Protein AF-A0A3S2VAH7-F1 (afdb_monomer_lite)

Radius of gyration: 14.03 Å; chains: 1; bounding box: 47×29×32 Å

Organism: NCBI:txid1932778

Structure (mmCIF, N/CA/C/O backbone):
data_AF-A0A3S2VAH7-F1
#
_entry.id   AF-A0A3S2VAH7-F1
#
loop_
_atom_site.group_PDB
_atom_site.id
_atom_site.type_symbol
_atom_site.label_atom_id
_atom_site.label_alt_id
_atom_site.label_comp_id
_atom_site.label_asym_id
_atom_site.label_entity_id
_atom_site.label_seq_id
_atom_site.pdbx_PDB_ins_code
_atom_site.Cartn_x
_atom_site.Cartn_y
_atom_site.Cartn_z
_atom_site.occupancy
_atom_site.B_iso_or_equiv
_atom_site.auth_seq_id
_atom_site.auth_comp_id
_atom_site.auth_asym_id
_atom_site.auth_atom_id
_atom_site.pdbx_PDB_model_num
ATOM 1 N N . MET A 1 1 ? 4.426 -12.198 -21.902 1.00 50.25 1 MET A N 1
ATOM 2 C CA . MET A 1 1 ? 5.785 -11.711 -21.573 1.00 50.25 1 MET A CA 1
ATOM 3 C C . MET A 1 1 ? 5.809 -11.404 -20.088 1.00 50.25 1 MET A C 1
ATOM 5 O O . MET A 1 1 ? 4.803 -10.905 -19.603 1.00 50.25 1 MET A O 1
ATOM 9 N N . ALA A 1 2 ? 6.885 -11.732 -19.373 1.00 59.00 2 ALA A N 1
ATOM 10 C CA . ALA A 1 2 ? 7.033 -11.289 -17.988 1.00 59.00 2 ALA A CA 1
ATOM 11 C C . ALA A 1 2 ? 7.409 -9.799 -17.971 1.00 59.00 2 ALA A C 1
ATOM 13 O O . ALA A 1 2 ? 8.254 -9.378 -18.762 1.00 59.00 2 ALA A O 1
ATOM 14 N N . THR A 1 3 ? 6.779 -9.016 -17.096 1.00 61.72 3 THR A N 1
ATOM 15 C CA . THR A 1 3 ? 7.160 -7.620 -16.861 1.00 61.72 3 THR A CA 1
ATOM 16 C C . THR A 1 3 ? 8.554 -7.568 -16.253 1.00 61.72 3 THR A C 1
ATOM 18 O O . THR A 1 3 ? 8.804 -8.185 -15.217 1.00 61.72 3 THR A O 1
ATOM 21 N N . ASP A 1 4 ? 9.451 -6.806 -16.869 1.00 69.19 4 ASP A N 1
ATOM 22 C CA . ASP A 1 4 ? 10.739 -6.478 -16.269 1.00 69.19 4 ASP A CA 1
ATOM 23 C C . ASP A 1 4 ? 10.538 -5.399 -15.196 1.00 69.19 4 ASP A C 1
ATOM 25 O O . ASP A 1 4 ? 10.507 -4.202 -15.490 1.00 69.19 4 ASP A O 1
ATOM 29 N N . ILE A 1 5 ? 10.356 -5.842 -13.948 1.00 69.69 5 ILE A N 1
ATOM 30 C CA . ILE A 1 5 ? 10.018 -4.971 -12.815 1.00 69.69 5 ILE A CA 1
ATOM 31 C C . ILE A 1 5 ? 11.082 -3.905 -12.522 1.00 69.69 5 ILE A C 1
ATOM 33 O O . ILE A 1 5 ? 10.744 -2.859 -11.976 1.00 69.69 5 ILE A O 1
ATOM 37 N N . THR A 1 6 ? 12.332 -4.104 -12.960 1.00 68.56 6 THR A N 1
ATOM 38 C CA . THR A 1 6 ? 13.411 -3.103 -12.827 1.00 68.56 6 THR A CA 1
ATOM 39 C C . THR A 1 6 ? 13.132 -1.826 -13.626 1.00 68.56 6 THR A C 1
ATOM 41 O O . THR A 1 6 ? 13.657 -0.759 -13.323 1.00 68.56 6 THR A O 1
ATOM 44 N N . LYS A 1 7 ? 12.257 -1.906 -14.638 1.00 71.50 7 LYS A N 1
ATOM 45 C CA . LYS A 1 7 ? 11.847 -0.769 -15.472 1.00 71.50 7 LYS A CA 1
ATOM 46 C C . LYS A 1 7 ? 10.587 -0.068 -14.954 1.00 71.50 7 LYS A C 1
ATOM 48 O O . LYS A 1 7 ? 10.207 0.961 -15.516 1.00 71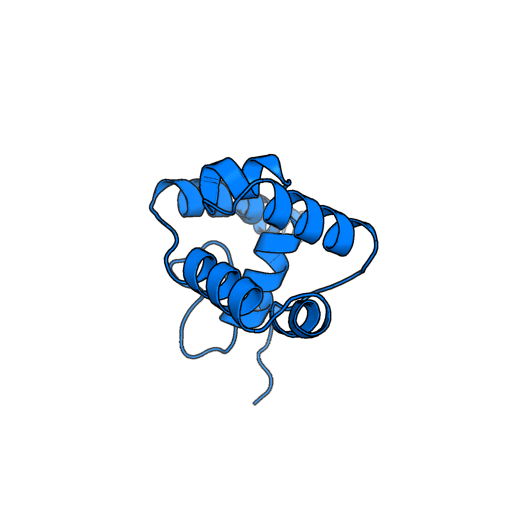.50 7 LYS A O 1
ATOM 53 N N . CYS A 1 8 ? 9.938 -0.584 -13.908 1.00 76.69 8 CYS A N 1
ATOM 54 C CA . CYS A 1 8 ? 8.678 -0.047 -13.402 1.00 76.69 8 CYS A CA 1
ATOM 55 C C . CYS A 1 8 ? 8.874 1.263 -12.630 1.00 76.69 8 CYS A C 1
ATOM 57 O O . CYS A 1 8 ? 9.325 1.285 -11.487 1.00 76.69 8 CYS A O 1
ATOM 59 N N . LYS A 1 9 ? 8.478 2.380 -13.251 1.00 77.56 9 LYS A N 1
ATOM 60 C CA . LYS A 1 9 ? 8.624 3.722 -12.673 1.00 77.56 9 LYS A CA 1
ATOM 61 C C . LYS A 1 9 ? 7.466 4.064 -11.739 1.00 77.56 9 LYS A C 1
ATOM 63 O O . LYS A 1 9 ? 6.579 4.836 -12.099 1.00 77.56 9 LYS A O 1
ATOM 68 N N . CYS A 1 10 ? 7.489 3.504 -10.529 1.00 79.56 10 CYS A N 1
ATOM 69 C CA . CYS A 1 10 ? 6.421 3.631 -9.526 1.00 79.56 10 CYS A CA 1
ATOM 70 C C . CYS A 1 10 ? 6.160 5.063 -9.006 1.00 79.56 10 CYS A C 1
ATOM 72 O O . CYS A 1 10 ? 5.218 5.292 -8.259 1.00 79.56 10 CYS A O 1
ATOM 74 N N . TRP A 1 11 ? 6.947 6.045 -9.446 1.00 75.75 11 TRP A N 1
ATOM 75 C CA . TRP A 1 11 ? 6.778 7.477 -9.187 1.00 75.75 11 TRP A CA 1
ATOM 76 C C . TRP A 1 11 ? 6.066 8.244 -10.331 1.00 75.75 11 TRP A C 1
ATOM 78 O O . TRP A 1 11 ? 6.062 9.479 -10.347 1.00 75.75 11 TRP A O 1
ATOM 88 N N . LYS A 1 12 ? 5.480 7.552 -11.325 1.00 70.56 12 LYS A N 1
ATOM 89 C CA . LYS A 1 12 ? 4.765 8.152 -12.476 1.00 70.56 12 LYS A CA 1
ATOM 90 C C . LYS A 1 12 ? 3.263 7.807 -12.535 1.00 70.56 12 LYS A C 1
ATOM 92 O O . LYS A 1 12 ? 2.883 6.654 -12.348 1.00 70.56 12 LYS A O 1
ATOM 97 N N . ARG A 1 13 ? 2.442 8.783 -12.969 1.00 62.50 13 ARG A N 1
ATOM 98 C CA . ARG A 1 13 ? 1.035 8.627 -13.423 1.00 62.50 13 ARG A CA 1
ATOM 99 C C . ARG A 1 13 ? 0.891 7.568 -14.527 1.00 62.50 13 ARG A C 1
ATOM 101 O O . ARG A 1 13 ? 1.580 7.661 -15.544 1.00 62.50 13 ARG A O 1
ATOM 108 N N . PRO A 1 14 ? -0.132 6.714 -14.426 1.00 59.44 14 PRO A N 1
ATOM 109 C CA . PRO A 1 14 ? -0.345 5.775 -13.342 1.00 59.44 14 PRO A CA 1
ATOM 110 C C . PRO A 1 14 ? 0.333 4.454 -13.746 1.00 59.44 14 PRO A C 1
ATOM 112 O O . PRO A 1 14 ? -0.262 3.617 -14.420 1.00 59.44 14 PRO A O 1
ATOM 115 N N . PHE A 1 15 ? 1.605 4.292 -13.377 1.00 65.50 15 PHE A N 1
ATOM 116 C CA . PHE A 1 15 ? 2.347 3.023 -13.475 1.00 65.50 15 PHE A CA 1
ATOM 117 C C . PHE A 1 15 ? 2.521 2.446 -14.900 1.00 65.50 15 PHE A C 1
ATOM 119 O O . PHE A 1 15 ? 2.597 1.233 -15.073 1.00 65.50 15 PHE A O 1
ATOM 126 N N . GLU A 1 16 ? 2.612 3.326 -15.908 1.00 55.28 16 GLU A N 1
ATOM 127 C CA . GLU A 1 16 ? 2.873 3.035 -17.337 1.00 55.28 16 GLU A CA 1
ATOM 128 C C . GLU A 1 16 ? 2.115 1.808 -17.915 1.00 55.28 16 GLU A C 1
ATOM 130 O O . GLU A 1 16 ? 2.715 0.766 -18.211 1.00 55.28 16 GLU A O 1
ATOM 135 N N . PRO A 1 17 ? 0.795 1.928 -18.176 1.00 56.19 17 PRO A N 1
ATOM 136 C CA . PRO A 1 17 ? 0.084 0.976 -19.028 1.00 56.19 17 PRO A CA 1
ATOM 137 C C . PRO A 1 17 ? 0.727 0.971 -20.430 1.00 56.19 17 PRO A C 1
ATOM 139 O O . PRO A 1 17 ? 1.045 2.047 -20.941 1.00 56.19 17 PRO A O 1
ATOM 142 N N . PRO A 1 18 ? 0.919 -0.193 -21.083 1.00 53.94 18 PRO A N 1
ATOM 143 C CA . PRO A 1 18 ? 0.338 -1.503 -20.775 1.00 53.94 18 PRO A CA 1
ATOM 144 C C . PRO A 1 18 ? 1.266 -2.451 -19.983 1.00 53.94 18 PRO A C 1
ATOM 146 O O . PRO A 1 18 ? 0.994 -3.647 -19.905 1.00 53.94 18 PRO A O 1
ATOM 149 N N . ASN A 1 19 ? 2.377 -1.968 -19.421 1.00 61.94 19 ASN A N 1
ATOM 150 C CA . ASN A 1 19 ? 3.536 -2.806 -19.088 1.00 61.94 19 ASN A CA 1
ATOM 151 C C . ASN A 1 19 ? 3.442 -3.584 -17.760 1.00 61.94 19 ASN A C 1
ATOM 153 O O . ASN A 1 19 ? 4.464 -3.823 -17.135 1.00 61.94 19 ASN A O 1
ATOM 157 N N . GLY A 1 20 ? 2.252 -3.972 -17.290 1.00 70.38 20 GLY A N 1
ATOM 158 C CA . GLY A 1 20 ? 2.078 -4.840 -16.108 1.00 70.38 20 GLY A CA 1
ATOM 159 C C . GLY A 1 20 ? 2.703 -4.340 -14.790 1.00 70.38 20 GLY A C 1
ATOM 160 O O . GLY A 1 20 ? 2.764 -5.094 -13.825 1.00 70.38 20 GLY A O 1
ATOM 161 N N . CYS A 1 21 ? 3.176 -3.092 -14.740 1.00 80.81 21 CYS A N 1
ATOM 162 C CA . CYS A 1 21 ? 3.868 -2.507 -13.594 1.00 80.81 21 CYS A CA 1
ATOM 163 C C . CYS A 1 21 ? 2.929 -2.092 -12.461 1.00 80.81 21 CYS A C 1
ATOM 165 O O . CYS A 1 21 ? 3.397 -1.912 -11.342 1.00 80.81 21 CYS A O 1
ATOM 167 N N . PHE A 1 22 ? 1.625 -1.959 -12.729 1.00 85.81 22 PHE A N 1
ATOM 168 C CA . PHE A 1 22 ? 0.621 -1.613 -11.721 1.00 85.81 22 PHE A CA 1
ATOM 169 C C . PHE A 1 22 ? 0.679 -2.547 -10.508 1.00 85.81 22 PHE A C 1
ATOM 171 O O . PHE A 1 22 ? 0.778 -2.072 -9.388 1.00 85.81 22 PHE A O 1
ATOM 178 N N . ASP A 1 23 ? 0.694 -3.861 -10.736 1.00 86.75 23 ASP A N 1
ATOM 179 C CA . ASP A 1 23 ? 0.691 -4.880 -9.682 1.00 86.75 23 ASP A CA 1
ATOM 180 C C . ASP A 1 23 ? 1.933 -4.785 -8.772 1.00 86.75 23 ASP A C 1
ATOM 182 O O . ASP A 1 23 ? 1.819 -4.729 -7.549 1.00 86.75 23 ASP A O 1
ATOM 186 N N . TYR A 1 24 ? 3.121 -4.646 -9.370 1.00 87.00 24 TYR A N 1
ATOM 187 C CA . TYR A 1 24 ? 4.373 -4.420 -8.639 1.00 87.00 24 TYR A CA 1
ATOM 188 C C . TYR A 1 24 ? 4.381 -3.078 -7.892 1.00 87.00 24 TYR A C 1
ATOM 190 O O . TYR A 1 24 ? 4.696 -3.022 -6.707 1.00 87.00 24 TYR A O 1
ATOM 198 N N . CYS A 1 25 ? 4.013 -1.985 -8.563 1.00 86.19 25 CYS A N 1
ATOM 199 C CA . CYS A 1 25 ? 4.055 -0.659 -7.959 1.00 86.19 25 CYS A CA 1
ATOM 200 C C . CYS A 1 25 ? 3.009 -0.482 -6.858 1.00 86.19 25 CYS A C 1
ATOM 202 O O . CYS A 1 25 ? 3.320 0.126 -5.844 1.00 86.19 25 CYS A O 1
ATOM 204 N N . ALA A 1 26 ? 1.810 -1.040 -7.007 1.00 88.69 26 ALA A N 1
ATOM 205 C CA . ALA A 1 26 ? 0.790 -1.022 -5.968 1.00 88.69 26 ALA A CA 1
ATOM 206 C C . ALA A 1 26 ? 1.225 -1.829 -4.733 1.00 88.69 26 ALA A C 1
ATOM 208 O O . ALA A 1 26 ? 1.118 -1.321 -3.619 1.00 88.69 26 ALA A O 1
ATOM 209 N N . GLY A 1 27 ? 1.821 -3.015 -4.919 1.00 89.38 27 GLY A N 1
ATOM 210 C CA . GLY A 1 27 ? 2.444 -3.760 -3.818 1.00 89.38 27 GLY A CA 1
ATOM 211 C C . GLY A 1 27 ? 3.565 -2.969 -3.132 1.00 89.38 27 GLY A C 1
ATOM 212 O O . GLY A 1 27 ? 3.617 -2.892 -1.905 1.00 89.38 27 GLY A O 1
ATOM 213 N N . LYS A 1 28 ? 4.415 -2.294 -3.917 1.00 87.62 28 LYS A N 1
ATOM 214 C CA . LYS A 1 28 ? 5.482 -1.426 -3.399 1.00 87.62 28 LYS A CA 1
ATOM 215 C C . LYS A 1 28 ? 4.948 -0.215 -2.625 1.00 87.62 28 LYS A C 1
ATOM 217 O O . LYS A 1 28 ? 5.517 0.132 -1.597 1.00 87.62 28 LYS A O 1
ATOM 222 N N . ILE A 1 29 ? 3.857 0.406 -3.076 1.00 88.88 29 ILE A N 1
ATOM 223 C CA . ILE A 1 29 ? 3.200 1.521 -2.376 1.00 88.88 29 ILE A CA 1
ATOM 224 C C . ILE A 1 29 ? 2.741 1.083 -0.990 1.00 88.88 29 ILE A C 1
ATOM 226 O O . ILE A 1 29 ? 3.098 1.730 -0.010 1.00 88.88 29 ILE A O 1
ATOM 230 N N . LEU A 1 30 ? 2.012 -0.033 -0.904 1.00 90.12 30 LEU A N 1
ATOM 231 C CA . LEU A 1 30 ? 1.529 -0.554 0.374 1.00 90.12 30 LEU A CA 1
ATOM 232 C C . LEU A 1 30 ? 2.681 -0.903 1.321 1.00 90.12 30 LEU A C 1
ATOM 234 O O . LEU A 1 30 ? 2.607 -0.594 2.501 1.00 90.12 30 LEU A O 1
ATOM 238 N N . ARG A 1 31 ? 3.770 -1.477 0.800 1.00 88.25 31 ARG A N 1
ATOM 239 C CA . ARG A 1 31 ? 4.945 -1.859 1.595 1.00 88.25 31 ARG A CA 1
ATOM 240 C C . ARG A 1 31 ? 5.754 -0.686 2.163 1.00 88.25 31 ARG A C 1
ATOM 242 O O . ARG A 1 31 ? 6.427 -0.863 3.172 1.00 88.25 31 ARG A O 1
ATOM 249 N N . TYR A 1 32 ? 5.754 0.471 1.504 1.00 85.81 32 TYR A N 1
ATOM 250 C CA . TYR A 1 32 ? 6.526 1.644 1.944 1.00 85.81 32 TYR A CA 1
ATOM 251 C C . TYR A 1 32 ? 5.667 2.691 2.670 1.00 85.81 32 TYR A C 1
ATOM 253 O O . TYR A 1 32 ? 6.218 3.596 3.292 1.00 85.81 32 TYR A O 1
ATOM 261 N N . ALA A 1 33 ? 4.338 2.589 2.598 1.00 88.38 33 ALA A N 1
ATOM 262 C CA . ALA A 1 33 ? 3.429 3.432 3.362 1.00 88.38 33 ALA A CA 1
ATOM 263 C C . ALA A 1 33 ? 3.385 2.990 4.833 1.00 88.38 33 ALA A C 1
ATOM 265 O O . ALA A 1 33 ? 3.148 1.818 5.123 1.00 88.38 33 ALA A O 1
ATOM 266 N N . SER A 1 34 ? 3.517 3.928 5.773 1.00 92.00 34 SER A N 1
ATOM 267 C CA . SER A 1 34 ? 3.019 3.689 7.133 1.00 92.00 34 SER A CA 1
ATOM 268 C C . SER A 1 34 ? 1.484 3.668 7.139 1.00 92.00 34 SER A C 1
ATOM 270 O O . SER A 1 34 ? 0.846 4.193 6.221 1.00 92.00 34 SER A O 1
ATOM 272 N N . SER A 1 35 ? 0.858 3.129 8.188 1.00 93.00 35 SER A N 1
ATOM 273 C CA . SER A 1 35 ? -0.604 3.206 8.343 1.00 93.00 35 SER A CA 1
ATOM 274 C C . SER A 1 35 ? -1.124 4.655 8.325 1.00 93.00 35 SER A C 1
ATOM 276 O O . SER A 1 35 ? -2.206 4.917 7.797 1.00 93.00 35 SER A O 1
ATOM 278 N N . ALA A 1 36 ? -0.333 5.610 8.824 1.00 93.56 36 ALA A N 1
ATOM 279 C CA . ALA A 1 36 ? -0.624 7.040 8.753 1.00 93.56 36 ALA A CA 1
ATOM 280 C C . ALA A 1 36 ? -0.543 7.586 7.313 1.00 93.56 36 ALA A C 1
ATOM 282 O O . ALA A 1 36 ? -1.432 8.328 6.898 1.00 93.56 36 ALA A O 1
ATOM 283 N N . ASP A 1 37 ? 0.458 7.183 6.519 1.00 92.75 37 ASP A N 1
ATOM 284 C CA . ASP A 1 37 ? 0.551 7.565 5.100 1.00 92.75 37 ASP A CA 1
ATOM 285 C C . ASP A 1 37 ? -0.625 6.998 4.286 1.00 92.75 37 ASP A C 1
ATOM 287 O O . ASP A 1 37 ? -1.197 7.694 3.445 1.00 92.75 37 ASP A O 1
ATOM 291 N N . MET A 1 38 ? -1.034 5.751 4.552 1.00 93.00 38 MET A N 1
ATOM 292 C CA . MET A 1 38 ? -2.190 5.132 3.891 1.00 93.00 38 MET A CA 1
ATOM 293 C C . MET A 1 38 ? -3.494 5.888 4.184 1.00 93.00 38 MET A C 1
ATOM 295 O O . MET A 1 38 ? -4.307 6.087 3.281 1.00 93.00 38 MET A O 1
ATOM 299 N N . GLN A 1 39 ? -3.684 6.358 5.418 1.00 94.00 39 GLN A N 1
ATOM 300 C CA . GLN A 1 39 ? -4.831 7.194 5.781 1.00 94.00 39 GLN A CA 1
ATOM 301 C C . GLN A 1 39 ? -4.755 8.582 5.130 1.00 94.00 39 GLN A C 1
ATOM 303 O O . GLN A 1 39 ? -5.725 9.040 4.527 1.00 94.00 39 GLN A O 1
ATOM 308 N N . GLN A 1 40 ? -3.599 9.246 5.220 1.00 92.69 40 GLN A N 1
ATOM 309 C CA . GLN A 1 40 ? -3.422 10.632 4.782 1.00 92.69 40 GLN A CA 1
ATOM 310 C C . GLN A 1 40 ? -3.420 10.799 3.255 1.00 92.69 40 GLN A C 1
ATOM 312 O O . GLN A 1 40 ? -3.935 11.800 2.754 1.00 92.69 40 GLN A O 1
ATOM 317 N N . TYR A 1 41 ? -2.819 9.856 2.525 1.00 90.56 41 TYR A N 1
ATOM 318 C CA . TYR A 1 41 ? -2.584 9.967 1.083 1.00 90.56 41 TYR A CA 1
ATOM 319 C C . TYR A 1 41 ? -3.406 8.976 0.259 1.00 90.56 41 TYR A C 1
ATOM 321 O O . TYR A 1 41 ? -3.876 9.325 -0.819 1.00 90.56 41 TYR A O 1
ATOM 329 N N . LEU A 1 42 ? -3.599 7.743 0.737 1.00 90.19 42 LEU A N 1
ATOM 330 C CA . LEU A 1 42 ? -4.395 6.743 0.011 1.00 90.19 42 LEU A CA 1
ATOM 331 C C . LEU A 1 42 ? -5.876 6.768 0.414 1.00 90.19 42 LEU A C 1
ATOM 333 O O . LEU A 1 42 ? -6.682 6.088 -0.215 1.00 90.19 42 LEU A O 1
ATOM 337 N N . TYR A 1 43 ? -6.249 7.548 1.437 1.00 92.00 43 TYR A N 1
ATOM 338 C CA . TYR A 1 43 ? -7.602 7.611 2.000 1.00 92.00 43 TYR A CA 1
ATOM 339 C C . TYR A 1 43 ? -8.159 6.225 2.368 1.00 92.00 43 TYR A C 1
ATOM 341 O O . TYR A 1 43 ? -9.347 5.955 2.176 1.00 92.00 43 TYR A O 1
ATOM 349 N N . ILE A 1 44 ? -7.292 5.327 2.842 1.00 92.50 44 ILE A N 1
ATOM 350 C CA . ILE A 1 44 ? -7.661 4.005 3.363 1.00 92.50 44 ILE A CA 1
ATOM 351 C C . ILE A 1 44 ? -8.094 4.175 4.825 1.00 92.50 44 ILE A C 1
ATOM 353 O O . ILE A 1 44 ? -7.455 4.914 5.570 1.00 92.50 44 ILE A O 1
ATOM 357 N N . GLU A 1 45 ? -9.177 3.515 5.243 1.00 94.12 45 GLU A N 1
ATOM 358 C CA . GLU A 1 45 ? -9.649 3.590 6.632 1.00 94.12 45 GLU A CA 1
ATOM 359 C C . GLU A 1 45 ? -8.617 3.023 7.620 1.00 94.12 45 GLU A C 1
ATOM 361 O O . GLU A 1 45 ? -7.941 2.039 7.324 1.00 94.12 45 GLU A O 1
ATOM 366 N N . GLU A 1 46 ? -8.529 3.614 8.817 1.00 93.25 46 GLU A N 1
ATOM 367 C CA . GLU A 1 46 ? -7.543 3.290 9.863 1.00 93.25 46 GLU A CA 1
ATOM 368 C C . GLU A 1 46 ? -7.391 1.779 10.111 1.00 93.25 46 GLU A C 1
ATOM 370 O O . GLU A 1 46 ? -6.283 1.248 10.062 1.00 93.25 46 GLU A O 1
ATOM 375 N N . GLN A 1 47 ? -8.504 1.057 10.286 1.00 93.50 47 GLN A N 1
ATOM 376 C CA . GLN A 1 47 ? -8.491 -0.390 10.548 1.00 93.50 47 GLN A CA 1
ATOM 377 C C . GLN A 1 47 ? -7.911 -1.212 9.388 1.00 93.50 47 GLN A C 1
ATOM 379 O O . GLN A 1 47 ? -7.292 -2.255 9.610 1.00 93.50 47 GLN A O 1
ATOM 384 N N . LEU A 1 48 ? -8.118 -0.760 8.148 1.00 94.12 48 LEU A N 1
ATOM 385 C CA . LEU A 1 48 ? -7.602 -1.424 6.956 1.00 94.12 48 LEU A CA 1
ATOM 386 C C . LEU A 1 48 ? -6.127 -1.057 6.733 1.00 94.12 48 LEU A C 1
ATOM 388 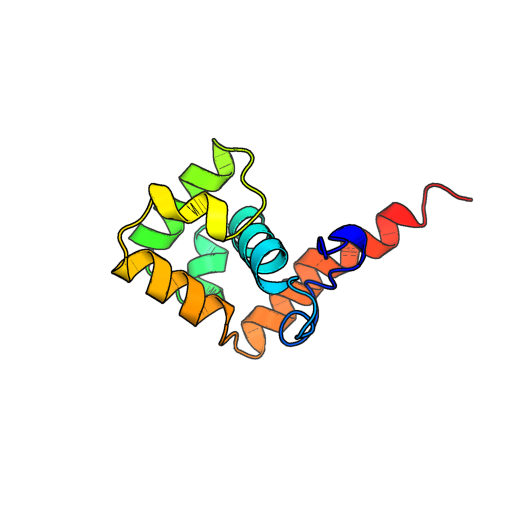O O . LEU A 1 48 ? -5.323 -1.937 6.435 1.00 94.12 48 LEU A O 1
ATOM 392 N N . ALA A 1 49 ? -5.756 0.204 6.967 1.00 94.19 49 ALA A N 1
ATOM 393 C CA . ALA A 1 49 ? -4.382 0.694 6.905 1.00 94.19 49 ALA A CA 1
ATOM 394 C C . ALA A 1 49 ? -3.459 -0.004 7.922 1.00 94.19 49 ALA A C 1
ATOM 396 O O . ALA A 1 49 ? -2.379 -0.462 7.554 1.00 94.19 49 ALA A O 1
ATOM 397 N N . GLU A 1 50 ? -3.897 -0.151 9.176 1.00 94.44 50 GLU A N 1
ATOM 398 C CA . GLU A 1 50 ? -3.170 -0.896 10.215 1.00 94.44 50 GLU A CA 1
ATOM 399 C C . GLU A 1 50 ? -2.973 -2.371 9.837 1.00 94.44 50 GLU A C 1
ATOM 401 O O . GLU A 1 50 ? -1.873 -2.906 9.968 1.00 94.44 50 GLU A O 1
ATOM 406 N N . ARG A 1 51 ? -4.008 -3.031 9.296 1.00 93.38 51 ARG A N 1
ATOM 407 C CA . ARG A 1 51 ? -3.904 -4.427 8.839 1.00 93.38 51 ARG A CA 1
ATOM 408 C C . ARG A 1 51 ? -2.936 -4.595 7.674 1.00 93.38 51 ARG A C 1
ATOM 410 O O . ARG A 1 51 ? -2.146 -5.535 7.692 1.00 93.38 51 ARG A O 1
ATOM 417 N N . ILE A 1 52 ? -2.975 -3.705 6.679 1.00 92.19 52 ILE A N 1
ATOM 418 C CA . ILE A 1 52 ? -1.998 -3.725 5.581 1.00 92.19 52 ILE A CA 1
ATOM 419 C C . ILE A 1 52 ? -0.589 -3.533 6.149 1.00 92.19 52 ILE A C 1
ATOM 421 O O . ILE A 1 52 ? 0.292 -4.326 5.831 1.00 92.19 52 ILE A O 1
ATOM 425 N N . TYR A 1 53 ? -0.391 -2.540 7.021 1.00 92.25 53 TYR A N 1
ATOM 426 C CA . TYR A 1 53 ? 0.914 -2.232 7.606 1.00 92.25 53 TYR A CA 1
ATOM 427 C C . TYR A 1 53 ? 1.507 -3.413 8.397 1.00 92.25 53 TYR A C 1
ATOM 429 O O . TYR A 1 53 ? 2.691 -3.727 8.242 1.00 92.25 53 TYR A O 1
ATOM 437 N N . GLN A 1 54 ? 0.681 -4.119 9.179 1.00 91.19 54 GLN A N 1
ATOM 438 C CA . GLN A 1 54 ? 1.065 -5.352 9.880 1.00 91.19 54 GLN A CA 1
ATOM 439 C C . GLN A 1 54 ? 1.530 -6.434 8.894 1.00 91.19 54 GLN A C 1
ATOM 441 O O . GLN A 1 54 ? 2.661 -6.906 8.998 1.00 91.19 54 GLN A O 1
ATOM 446 N N . ILE A 1 55 ? 0.725 -6.740 7.869 1.00 90.31 55 ILE A N 1
ATOM 447 C CA . ILE A 1 55 ? 1.080 -7.725 6.830 1.00 90.31 55 ILE A CA 1
ATOM 448 C C . ILE A 1 55 ? 2.399 -7.345 6.136 1.00 90.31 55 ILE A C 1
ATOM 450 O O . ILE A 1 55 ? 3.265 -8.194 5.960 1.00 90.31 55 ILE A O 1
ATOM 454 N N . THR A 1 56 ? 2.608 -6.070 5.789 1.00 89.00 56 THR A N 1
ATOM 455 C CA . THR A 1 56 ? 3.855 -5.613 5.140 1.00 89.00 56 THR A CA 1
ATOM 4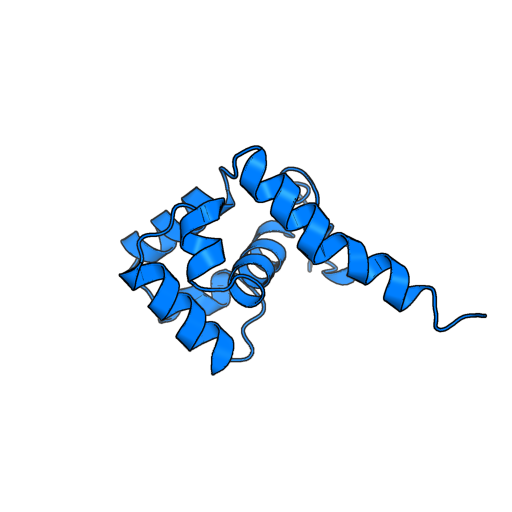56 C C . THR A 1 56 ? 5.080 -5.591 6.049 1.00 89.00 56 THR A C 1
ATOM 458 O O . THR A 1 56 ? 6.201 -5.527 5.544 1.00 89.00 56 THR A O 1
ATOM 461 N N . SER A 1 57 ? 4.876 -5.599 7.368 1.00 83.38 57 SER A N 1
ATOM 462 C CA . SER A 1 57 ? 5.956 -5.639 8.358 1.00 83.38 57 SER A CA 1
ATOM 463 C C . SER A 1 57 ? 6.438 -7.070 8.600 1.00 83.38 57 SER A C 1
ATOM 465 O O . SER A 1 57 ? 7.641 -7.294 8.732 1.00 83.38 57 SER A O 1
ATOM 467 N N . ASP A 1 58 ? 5.507 -8.028 8.617 1.00 77.69 58 ASP A N 1
ATOM 468 C CA . ASP A 1 58 ? 5.787 -9.440 8.891 1.00 77.69 58 ASP A CA 1
ATOM 469 C C . ASP A 1 58 ? 6.140 -10.243 7.624 1.00 77.69 58 ASP A C 1
ATOM 471 O O . ASP A 1 58 ? 6.925 -11.194 7.687 1.00 77.69 58 ASP A O 1
ATOM 475 N N . GLU A 1 59 ? 5.601 -9.865 6.459 1.00 76.19 59 GLU A N 1
ATOM 476 C CA . GLU A 1 59 ? 5.738 -10.616 5.208 1.00 76.19 59 GLU A CA 1
ATOM 477 C C . GLU A 1 59 ? 6.468 -9.833 4.107 1.00 76.19 59 GLU A C 1
ATOM 479 O O . GLU A 1 59 ? 6.232 -8.651 3.852 1.00 76.19 59 GLU A O 1
ATOM 484 N N . SER A 1 60 ? 7.341 -10.523 3.366 1.00 77.94 60 SER A N 1
ATOM 485 C CA . SER A 1 60 ? 8.127 -9.945 2.270 1.00 77.94 60 SER A CA 1
ATOM 486 C C . SER A 1 60 ? 7.338 -9.808 0.959 1.00 77.94 60 SER A C 1
ATOM 488 O O . SER A 1 60 ? 7.858 -10.110 -0.117 1.00 77.94 60 SER A O 1
ATOM 490 N N . LEU A 1 61 ? 6.096 -9.320 1.034 1.00 84.38 61 LEU A N 1
ATOM 491 C CA . LEU A 1 61 ? 5.222 -9.137 -0.127 1.00 84.38 61 LEU A CA 1
ATOM 492 C C . LEU A 1 61 ? 5.810 -8.113 -1.115 1.00 84.38 61 LEU A C 1
ATOM 494 O O . LEU A 1 61 ? 6.520 -7.168 -0.736 1.00 84.38 61 LEU A O 1
ATOM 498 N N . VAL A 1 62 ? 5.559 -8.331 -2.410 1.00 84.25 62 VAL A N 1
ATOM 499 C CA . VAL A 1 62 ? 6.182 -7.553 -3.500 1.00 84.25 62 VAL A CA 1
ATOM 500 C C . VAL A 1 62 ? 5.146 -7.002 -4.479 1.00 84.25 62 VAL A C 1
ATOM 502 O O . VAL A 1 62 ? 5.358 -5.935 -5.054 1.00 84.25 62 VAL A O 1
ATOM 505 N N . ARG A 1 63 ? 4.031 -7.704 -4.680 1.00 88.88 63 ARG A N 1
ATOM 506 C CA . ARG A 1 63 ? 2.975 -7.360 -5.637 1.00 88.88 63 ARG A CA 1
ATOM 507 C C . ARG A 1 63 ? 1.642 -7.192 -4.934 1.00 88.88 63 ARG A C 1
ATOM 509 O O . ARG A 1 63 ? 1.390 -7.837 -3.922 1.00 88.88 63 ARG A O 1
ATOM 516 N N . LEU A 1 64 ? 0.754 -6.385 -5.507 1.00 89.75 64 LEU A N 1
ATOM 517 C CA . LEU A 1 64 ? -0.613 -6.230 -5.018 1.00 89.75 64 LEU A CA 1
ATOM 518 C C . LEU A 1 64 ? -1.354 -7.576 -5.010 1.00 89.75 64 LEU A C 1
ATOM 520 O O . LEU A 1 64 ? -2.080 -7.854 -4.061 1.00 89.75 64 LEU A O 1
ATOM 524 N N . SER A 1 65 ? -1.120 -8.444 -6.001 1.00 89.94 65 SER A N 1
ATOM 525 C CA . SER A 1 65 ? -1.660 -9.810 -6.031 1.00 89.94 65 SER A CA 1
ATOM 526 C C . SER A 1 65 ? -1.358 -10.628 -4.777 1.00 89.94 65 SER A C 1
ATOM 528 O O . SER A 1 65 ? -2.175 -11.462 -4.393 1.00 89.94 65 SER A O 1
ATOM 530 N N . ASP A 1 66 ? -0.212 -10.389 -4.136 1.00 90.19 66 ASP A N 1
ATOM 531 C CA . ASP A 1 66 ? 0.251 -11.179 -2.993 1.00 90.19 66 ASP A CA 1
ATOM 532 C C . ASP A 1 66 ? -0.584 -10.882 -1.735 1.00 90.19 66 ASP A C 1
ATOM 534 O O . ASP A 1 66 ? -0.750 -11.747 -0.886 1.00 90.19 66 ASP A O 1
ATOM 538 N N . PHE A 1 67 ? -1.203 -9.698 -1.657 1.00 88.81 67 PHE A N 1
ATOM 539 C CA . PHE A 1 67 ? -2.112 -9.313 -0.573 1.00 88.81 67 PHE A CA 1
ATOM 540 C C . PHE A 1 67 ? -3.498 -9.964 -0.693 1.00 88.81 67 PHE A C 1
ATOM 542 O O . PHE A 1 67 ? -4.251 -9.999 0.280 1.00 88.81 67 PHE A O 1
ATOM 549 N N . ARG A 1 68 ? -3.867 -10.486 -1.873 1.00 90.75 68 ARG A N 1
ATOM 550 C CA . ARG A 1 68 ? -5.210 -11.022 -2.152 1.00 90.75 68 ARG A CA 1
ATOM 551 C C . ARG A 1 68 ? -5.712 -12.067 -1.139 1.00 90.75 68 ARG A C 1
ATOM 553 O O . ARG A 1 68 ? -6.873 -11.945 -0.765 1.00 90.75 68 ARG A O 1
ATOM 560 N N . PRO A 1 69 ? -4.925 -13.060 -0.674 1.00 91.94 69 PRO A N 1
ATOM 561 C CA . PRO A 1 69 ? -5.399 -14.027 0.322 1.00 91.94 69 PRO A CA 1
ATOM 562 C C . PRO A 1 69 ? -5.608 -13.463 1.743 1.00 91.94 69 PRO A C 1
ATOM 564 O O . PRO A 1 69 ? -6.204 -14.155 2.564 1.00 91.94 69 PRO A O 1
ATOM 567 N N . HIS A 1 70 ? -5.165 -12.236 2.045 1.00 90.38 70 HIS A N 1
ATOM 568 C CA . HIS A 1 70 ? -5.246 -11.630 3.388 1.00 90.38 70 HIS A CA 1
ATOM 569 C C . HIS A 1 70 ? -6.465 -10.704 3.573 1.00 90.38 70 HIS A C 1
ATOM 571 O O . HIS A 1 70 ? -6.734 -10.221 4.679 1.00 90.38 70 HIS A O 1
ATOM 577 N N . PHE A 1 71 ? -7.210 -10.453 2.493 1.00 92.00 71 PHE A N 1
ATOM 578 C CA . PHE A 1 71 ? -8.340 -9.528 2.445 1.00 92.00 71 PHE A CA 1
ATOM 579 C C . PHE A 1 71 ? -9.550 -10.169 1.769 1.00 92.00 71 PHE A C 1
ATOM 581 O O . PHE A 1 71 ? -9.424 -11.015 0.885 1.00 92.00 71 PHE A O 1
ATOM 588 N N . SER A 1 72 ? -10.743 -9.730 2.158 1.00 94.00 72 SER A N 1
ATOM 589 C CA . SER A 1 72 ? -11.967 -10.051 1.430 1.00 94.00 72 SER A CA 1
ATOM 590 C C . SER A 1 72 ? -11.972 -9.415 0.037 1.00 94.00 72 SER A C 1
ATOM 592 O O . SER A 1 72 ? -11.270 -8.437 -0.240 1.00 94.00 72 SER A O 1
ATOM 594 N N . ASP A 1 73 ? -12.824 -9.940 -0.845 1.00 91.69 73 ASP A N 1
ATOM 595 C CA . ASP A 1 73 ? -12.970 -9.432 -2.211 1.00 91.69 73 ASP A CA 1
ATOM 596 C C . ASP A 1 73 ? -13.278 -7.926 -2.262 1.00 91.69 73 ASP A C 1
ATOM 598 O O . ASP A 1 73 ? -12.778 -7.241 -3.157 1.00 91.69 73 ASP A O 1
ATOM 602 N N . GLY A 1 74 ? -14.062 -7.423 -1.298 1.00 92.75 74 GLY A N 1
ATOM 603 C CA . GLY A 1 74 ? -14.437 -6.013 -1.171 1.00 92.75 74 GLY A CA 1
ATOM 604 C C . GLY A 1 74 ? -13.285 -5.124 -0.703 1.00 92.75 74 GLY A C 1
ATOM 605 O O . GLY A 1 74 ? -12.972 -4.148 -1.378 1.00 92.75 74 GLY A O 1
ATOM 606 N N . GLU A 1 75 ? -12.609 -5.491 0.390 1.00 93.31 75 GLU A N 1
ATOM 607 C CA . GLU A 1 75 ? -11.442 -4.755 0.911 1.00 93.31 75 GLU A CA 1
ATOM 608 C C . GLU A 1 75 ? -10.329 -4.662 -0.141 1.00 93.31 75 GLU A C 1
ATOM 610 O O . GLU A 1 75 ? -9.777 -3.594 -0.393 1.00 93.31 75 GLU A O 1
ATOM 615 N N . PHE A 1 76 ? -10.035 -5.773 -0.821 1.00 93.56 76 PHE A N 1
ATOM 616 C CA . PHE A 1 76 ? -9.019 -5.798 -1.869 1.00 93.56 76 PHE A CA 1
ATOM 617 C C . PHE A 1 76 ? -9.404 -4.930 -3.077 1.00 93.56 76 PHE A C 1
ATOM 619 O O . PHE A 1 76 ? -8.550 -4.254 -3.659 1.00 93.56 76 PHE A O 1
ATOM 626 N N . ALA A 1 77 ? -10.684 -4.935 -3.466 1.00 91.81 77 ALA A N 1
ATOM 627 C CA . ALA A 1 77 ? -11.187 -4.066 -4.525 1.00 91.81 77 ALA A CA 1
ATOM 628 C C . ALA A 1 77 ? -11.109 -2.585 -4.124 1.00 91.81 77 ALA A C 1
ATOM 630 O O . ALA A 1 77 ? -10.746 -1.757 -4.959 1.00 91.81 77 ALA A O 1
ATOM 631 N N . GLU A 1 78 ? -11.377 -2.250 -2.858 1.00 92.12 78 GLU A N 1
ATOM 632 C CA . GLU A 1 78 ? -11.199 -0.895 -2.338 1.00 92.12 78 GLU A CA 1
ATOM 633 C C . GLU A 1 78 ? -9.733 -0.457 -2.413 1.00 92.12 78 GLU A C 1
ATOM 635 O O . GLU A 1 78 ? -9.446 0.552 -3.056 1.00 92.12 78 GLU A O 1
ATOM 640 N N . ILE A 1 79 ? -8.801 -1.232 -1.847 1.00 90.62 79 ILE A N 1
ATOM 641 C CA . ILE A 1 79 ? -7.356 -0.939 -1.881 1.00 90.62 79 ILE A CA 1
ATOM 642 C C . ILE A 1 79 ? -6.886 -0.709 -3.325 1.00 90.62 79 ILE A C 1
ATOM 644 O O . ILE A 1 79 ? -6.247 0.300 -3.631 1.00 90.62 79 ILE A O 1
ATOM 648 N N . THR A 1 80 ? -7.264 -1.613 -4.235 1.00 89.75 80 THR A N 1
ATOM 649 C CA . THR A 1 80 ? -6.938 -1.510 -5.666 1.00 89.75 80 THR A CA 1
ATOM 650 C C . THR A 1 80 ? -7.473 -0.208 -6.267 1.00 89.75 80 THR A C 1
ATOM 652 O O . THR A 1 80 ? -6.751 0.485 -6.983 1.00 89.75 80 THR A O 1
ATOM 655 N N . ASN A 1 81 ? -8.718 0.157 -5.952 1.00 89.50 81 ASN A N 1
ATOM 656 C CA . ASN A 1 81 ? -9.372 1.364 -6.450 1.00 89.50 81 ASN A CA 1
ATOM 657 C C . ASN A 1 81 ? -8.679 2.648 -5.950 1.00 89.50 81 ASN A C 1
ATOM 659 O O . ASN A 1 81 ? -8.421 3.546 -6.753 1.00 89.50 81 ASN A O 1
ATOM 663 N N . LYS A 1 82 ? -8.308 2.716 -4.662 1.00 89.62 82 LYS A N 1
ATOM 664 C CA . LYS A 1 82 ? -7.573 3.859 -4.081 1.00 89.62 82 LYS A CA 1
ATOM 665 C C . LYS A 1 82 ? -6.210 4.053 -4.759 1.00 89.62 82 LYS A C 1
ATOM 667 O O . LYS A 1 82 ? -5.865 5.172 -5.128 1.00 89.62 82 LYS A O 1
ATOM 672 N N . ILE A 1 83 ? -5.466 2.967 -5.001 1.00 88.25 83 ILE A N 1
ATOM 673 C CA . ILE A 1 83 ? -4.150 3.016 -5.670 1.00 88.25 83 ILE A CA 1
ATOM 674 C C . ILE A 1 83 ? -4.271 3.284 -7.182 1.00 88.25 83 ILE A C 1
ATOM 676 O O . ILE A 1 83 ? -3.372 3.862 -7.792 1.00 88.25 83 ILE A O 1
ATOM 680 N N . GLN A 1 84 ? -5.379 2.899 -7.816 1.00 85.44 84 GLN A N 1
ATOM 681 C CA . GLN A 1 84 ? -5.633 3.222 -9.221 1.00 85.44 84 GLN A CA 1
ATOM 682 C C . GLN A 1 84 ? -6.003 4.703 -9.424 1.00 85.44 84 GLN A C 1
ATOM 684 O O . GLN A 1 84 ? -5.649 5.287 -10.450 1.00 85.44 84 GLN A O 1
ATOM 689 N N . HIS A 1 85 ? -6.670 5.320 -8.445 1.00 85.25 85 HIS A N 1
ATOM 690 C CA . HIS A 1 85 ? -7.194 6.688 -8.516 1.00 85.25 85 HIS A CA 1
ATOM 691 C C . HIS A 1 85 ? -6.501 7.649 -7.541 1.00 85.25 85 HIS A C 1
ATOM 693 O O . HIS A 1 85 ? -7.149 8.472 -6.898 1.00 85.25 85 HIS A O 1
ATOM 699 N N . LEU A 1 86 ? -5.169 7.571 -7.469 1.00 84.56 86 LEU A N 1
ATOM 700 C CA . LEU A 1 86 ? -4.357 8.483 -6.664 1.00 84.56 86 LEU A CA 1
ATOM 701 C C . LEU A 1 86 ? -4.614 9.942 -7.047 1.00 84.56 86 LEU A C 1
ATOM 703 O O . LEU A 1 86 ? -4.641 10.305 -8.233 1.00 84.56 86 LEU A O 1
ATOM 707 N N . ASP A 1 87 ? -4.763 10.791 -6.037 1.00 85.25 87 ASP A N 1
ATOM 708 C CA . ASP A 1 87 ? -4.904 12.230 -6.207 1.00 85.25 87 ASP A CA 1
ATOM 709 C C . ASP A 1 87 ? -3.529 12.892 -6.474 1.00 85.25 87 ASP A C 1
ATOM 711 O O . ASP A 1 87 ? -2.518 12.225 -6.714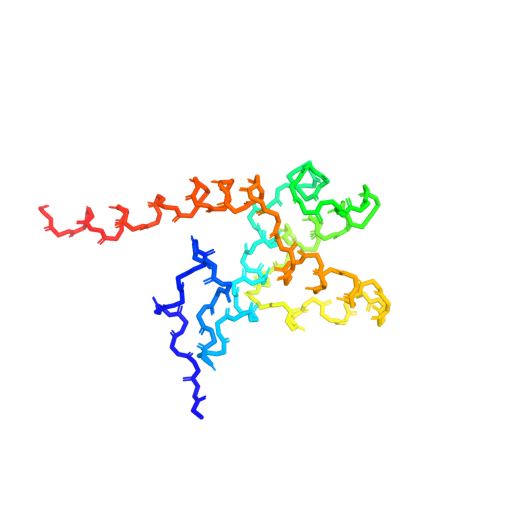 1.00 85.25 87 ASP A O 1
ATOM 715 N N . TYR A 1 88 ? -3.479 14.223 -6.506 1.00 84.06 88 TYR A N 1
ATOM 716 C CA . TYR A 1 88 ? -2.219 14.942 -6.706 1.00 84.06 88 TYR A CA 1
ATOM 717 C C . TYR A 1 88 ? -1.297 14.888 -5.473 1.00 84.06 88 TYR A C 1
ATOM 719 O O . TYR A 1 88 ? -0.073 14.863 -5.627 1.00 84.06 88 TYR A O 1
ATOM 727 N N . LEU A 1 89 ? -1.856 14.871 -4.258 1.00 85.50 89 LEU A N 1
ATOM 728 C CA . LEU A 1 89 ? -1.080 14.845 -3.017 1.00 85.50 89 LEU A CA 1
ATOM 729 C C . LEU A 1 89 ? -0.387 13.496 -2.824 1.00 85.50 89 LEU A C 1
ATOM 731 O O . LEU A 1 89 ? 0.820 13.467 -2.581 1.00 85.50 89 LEU A O 1
ATOM 735 N N . ALA A 1 90 ? -1.117 12.400 -3.018 1.00 85.81 90 ALA A N 1
ATOM 736 C CA . ALA A 1 90 ? -0.598 11.046 -2.924 1.00 85.81 90 ALA A CA 1
ATOM 737 C C . ALA A 1 90 ? 0.552 10.812 -3.901 1.00 85.81 90 ALA A C 1
ATOM 739 O O . ALA A 1 90 ? 1.597 10.297 -3.524 1.00 85.81 90 ALA A O 1
ATOM 740 N N . GLU A 1 91 ? 0.429 11.264 -5.147 1.00 83.56 91 GLU A N 1
ATOM 741 C CA . GLU A 1 91 ? 1.513 11.125 -6.121 1.00 83.56 91 GLU A CA 1
ATOM 742 C C . GLU A 1 91 ? 2.716 12.014 -5.848 1.00 83.56 91 GLU A C 1
ATOM 744 O O . GLU A 1 91 ? 3.842 11.646 -6.188 1.00 83.56 91 GLU A O 1
ATOM 749 N N . ARG A 1 92 ? 2.501 13.196 -5.266 1.00 86.06 92 ARG A N 1
ATOM 750 C CA . ARG A 1 92 ? 3.605 14.041 -4.821 1.00 86.06 92 ARG A CA 1
ATOM 751 C C . ARG A 1 92 ? 4.377 13.345 -3.701 1.00 86.06 92 ARG A C 1
ATOM 753 O O . ARG A 1 92 ? 5.603 13.313 -3.776 1.00 86.06 92 ARG A O 1
ATOM 760 N N . TRP A 1 93 ? 3.668 12.745 -2.745 1.00 87.12 93 TRP A N 1
ATOM 761 C CA . TRP A 1 93 ? 4.250 11.893 -1.711 1.00 87.12 93 TRP A CA 1
ATOM 762 C C . TRP A 1 93 ? 4.995 10.699 -2.332 1.00 87.12 93 TRP A C 1
ATOM 764 O O . TRP A 1 93 ? 6.193 10.577 -2.114 1.00 87.12 93 TRP A O 1
ATOM 774 N N . LEU A 1 94 ? 4.377 9.915 -3.226 1.00 84.69 94 LEU A N 1
ATOM 775 C CA . LEU A 1 94 ? 5.040 8.792 -3.914 1.00 84.69 94 LEU A CA 1
ATOM 776 C C . LEU A 1 94 ? 6.309 9.188 -4.667 1.00 84.69 94 LEU A C 1
ATOM 778 O O . LEU A 1 94 ? 7.294 8.453 -4.651 1.00 84.69 94 LEU A O 1
ATOM 782 N N . ARG A 1 95 ? 6.305 10.348 -5.332 1.00 83.75 95 ARG A N 1
ATOM 783 C CA . ARG A 1 95 ? 7.514 10.882 -5.967 1.00 83.75 95 ARG A CA 1
ATOM 784 C C . ARG A 1 95 ? 8.586 11.148 -4.923 1.00 83.75 95 ARG A C 1
ATOM 786 O O . ARG A 1 95 ? 9.698 10.687 -5.109 1.00 83.75 95 ARG A O 1
ATOM 793 N N . GLN A 1 96 ? 8.264 11.820 -3.822 1.00 83.25 96 GLN A N 1
ATOM 794 C CA . GLN A 1 96 ? 9.232 12.097 -2.756 1.00 83.25 96 GLN A CA 1
ATOM 795 C C . GLN A 1 96 ? 9.758 10.813 -2.088 1.00 83.25 96 GLN A C 1
ATOM 797 O O . GLN A 1 96 ? 10.954 10.721 -1.830 1.00 83.25 96 GLN A O 1
ATOM 802 N N . THR A 1 97 ? 8.900 9.812 -1.881 1.00 81.56 97 THR A N 1
ATOM 803 C CA . THR A 1 97 ? 9.238 8.527 -1.249 1.00 81.56 97 THR A CA 1
ATOM 804 C C . THR A 1 97 ? 10.085 7.615 -2.148 1.00 81.56 97 THR A C 1
ATOM 806 O O . THR A 1 97 ? 10.957 6.919 -1.637 1.00 81.56 97 THR A O 1
ATOM 809 N N . PHE A 1 98 ? 9.877 7.624 -3.474 1.00 77.12 98 PHE A N 1
ATOM 810 C CA . PHE A 1 98 ? 10.575 6.724 -4.412 1.00 77.12 98 PHE A CA 1
ATOM 811 C C . PHE A 1 98 ? 11.662 7.381 -5.286 1.00 77.12 98 PHE A C 1
ATOM 813 O O . PHE A 1 98 ? 12.468 6.672 -5.883 1.00 77.12 98 PHE A O 1
ATOM 820 N N . GLN A 1 99 ? 11.736 8.713 -5.383 1.00 65.56 99 GLN A N 1
ATOM 821 C CA . GLN A 1 99 ? 12.753 9.408 -6.199 1.00 65.56 99 GLN A CA 1
ATOM 822 C C . GLN A 1 99 ? 14.192 9.193 -5.687 1.00 65.56 99 GLN A C 1
ATOM 824 O O .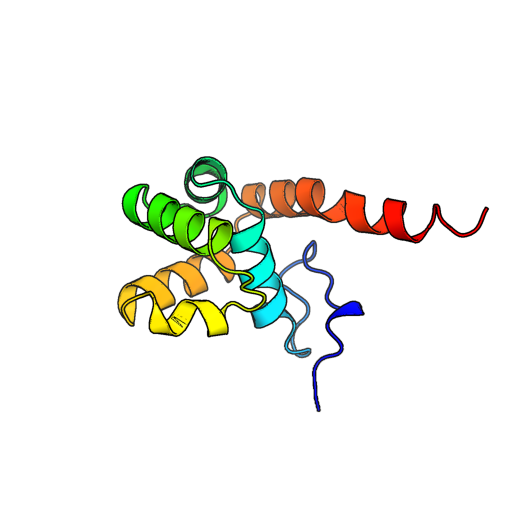 GLN A 1 99 ? 15.142 9.283 -6.466 1.00 65.56 99 GLN A O 1
ATOM 829 N N . SER A 1 100 ? 14.350 8.859 -4.406 1.00 53.31 100 SER A N 1
ATOM 830 C CA . SER A 1 100 ? 15.628 8.545 -3.757 1.00 53.31 100 SER A CA 1
ATOM 831 C C . SER A 1 100 ? 16.281 7.245 -4.252 1.00 53.31 100 SER A C 1
ATOM 833 O O . SER A 1 100 ? 17.503 7.119 -4.186 1.00 53.31 100 SER A O 1
ATOM 835 N N . GLU A 1 101 ? 15.516 6.291 -4.797 1.00 53.34 101 GLU A N 1
ATOM 836 C CA . GLU A 1 101 ? 16.076 5.013 -5.268 1.00 53.34 101 GLU A CA 1
ATOM 837 C C . GLU A 1 101 ? 16.973 5.194 -6.506 1.00 53.34 101 GLU A C 1
ATOM 839 O O . GLU A 1 101 ? 18.000 4.528 -6.628 1.00 53.34 101 GLU A O 1
ATOM 844 N N . THR A 1 102 ? 16.663 6.163 -7.377 1.00 48.09 102 THR A N 1
ATOM 845 C CA . THR A 1 102 ? 17.478 6.453 -8.573 1.00 48.09 102 THR A CA 1
ATOM 846 C C . THR A 1 102 ? 18.849 7.077 -8.281 1.00 48.09 102 THR A C 1
ATOM 848 O O . THR A 1 102 ? 19.751 6.976 -9.113 1.00 48.09 102 THR A O 1
ATOM 851 N N . GLU A 1 103 ? 19.046 7.705 -7.119 1.00 42.25 103 GLU A N 1
ATOM 852 C CA . GLU A 1 103 ? 20.351 8.274 -6.744 1.00 42.25 103 GLU A CA 1
ATOM 853 C C . GLU A 1 103 ? 21.257 7.225 -6.073 1.00 42.25 103 GLU A C 1
ATOM 855 O O . GLU A 1 103 ? 22.473 7.242 -6.273 1.00 42.25 103 GLU A O 1
ATOM 860 N N . ALA A 1 104 ? 20.673 6.241 -5.378 1.00 42.69 104 ALA A N 1
ATOM 861 C CA . ALA A 1 104 ? 21.411 5.146 -4.747 1.00 42.69 104 ALA A CA 1
ATOM 862 C C . ALA A 1 104 ? 22.066 4.187 -5.762 1.00 42.69 104 ALA A C 1
ATOM 864 O O . ALA A 1 104 ? 23.224 3.812 -5.583 1.00 42.69 104 ALA A O 1
ATOM 865 N N . GLU A 1 105 ? 21.381 3.836 -6.859 1.00 41.12 105 GLU A N 1
ATOM 866 C CA . GLU A 1 105 ? 21.955 2.961 -7.902 1.00 41.12 105 GLU A CA 1
ATOM 867 C C . GLU A 1 105 ? 23.079 3.632 -8.716 1.00 41.12 105 GLU A C 1
ATOM 869 O O . GLU A 1 105 ? 23.916 2.946 -9.302 1.00 41.12 105 GLU A O 1
ATOM 874 N N . THR A 1 106 ? 23.151 4.969 -8.722 1.00 37.44 106 THR A N 1
ATOM 875 C CA . THR A 1 106 ? 24.198 5.709 -9.453 1.00 37.44 106 THR A CA 1
ATOM 876 C C . THR A 1 106 ? 25.471 5.912 -8.609 1.00 37.44 106 THR A C 1
ATOM 878 O O . THR A 1 106 ? 26.553 6.118 -9.154 1.00 37.44 106 THR A O 1
ATOM 881 N N . SER A 1 107 ? 25.387 5.782 -7.278 1.00 33.22 107 SER A N 1
ATOM 882 C CA . SER A 1 107 ? 26.500 6.021 -6.338 1.00 33.22 107 SER A CA 1
ATOM 883 C C . SER A 1 107 ? 27.406 4.800 -6.074 1.00 33.22 107 SER A C 1
ATOM 885 O O . SER A 1 107 ? 28.140 4.782 -5.086 1.00 33.22 107 SER A O 1
ATOM 887 N N . VAL A 1 108 ? 27.374 3.782 -6.942 1.00 39.88 108 VAL A N 1
ATOM 888 C CA . VAL A 1 108 ? 28.279 2.607 -6.899 1.00 39.88 108 VAL A CA 1
ATOM 889 C C . VAL A 1 108 ? 29.260 2.597 -8.092 1.00 39.88 108 VAL A C 1
ATOM 891 O O . VAL A 1 108 ? 30.099 1.709 -8.209 1.00 39.88 108 VAL A O 1
ATOM 894 N N . TYR A 1 109 ? 29.197 3.613 -8.964 1.00 40.19 109 TYR A N 1
ATOM 895 C CA . TYR A 1 109 ? 30.051 3.764 -10.151 1.00 40.19 109 TYR A CA 1
ATOM 896 C C . TYR A 1 109 ? 30.746 5.140 -10.230 1.00 40.19 109 TYR A C 1
ATOM 898 O O . TYR A 1 109 ? 30.744 5.782 -11.283 1.00 40.19 109 TYR A O 1
ATOM 906 N N . VAL A 1 110 ? 31.364 5.576 -9.124 1.00 39.72 110 VAL A N 1
ATOM 907 C CA . VAL A 1 110 ? 32.347 6.681 -9.085 1.00 39.72 110 VAL A CA 1
ATOM 908 C C . VAL A 1 110 ? 33.549 6.264 -8.242 1.00 39.72 110 VAL A C 1
ATOM 910 O O . VAL A 1 110 ? 33.311 5.818 -7.100 1.00 39.72 110 VAL A O 1
#

pLDDT: mean 79.73, std 16.12, range [33.22, 94.44]

Sequence (110 aa):
MATDITKCKCWKRPFEPPNGCFDYCAGKILRYASSADMQQYLYIEEQLAERIYQITSDESLVRLSDFRPHFSDGEFAEITNKIQHLDYLAERWLRQTFQSETEAETSVYV

Foldseek 3Di:
DDQPQVPFPLLDVQRDPPRPNNFQSLQVLLLQDQLVLCCPFLVQDSVLSVQSNVCSVVDPTGTLVVCVVVDDPVSSVSSSVSSNDTDPVNSVVSCVSPVVVVVVVVVVPD

Secondary structure (D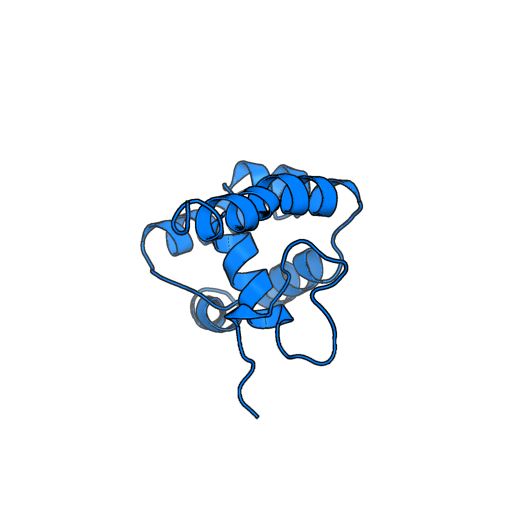SSP, 8-state):
----GGG--TTSTTS-TTSSHHHHHHHHHHHH--HHHHHHTT---HHHHHHHHHHHHHS---SGGGGGGGS-HHHHHHHHHHHHT--HHHHHHHHHHHTTHHHHTTTT--